Protein AF-A0A1V4YD09-F1 (afdb_monomer)

Sequence (61 aa):
MLDLYAYLTLSSVLCLLAAAFFKYNQYKKNPMKYENGRSAAIILLLLGVLMFIKVLLDLFS

Mean predicted aligned error: 5.58 Å

Solvent-accessible surface area (backbone atoms only — not comparable to full-atom values): 3216 Å² total; per-residue (Å²): 126,87,48,71,64,59,54,53,51,51,53,50,28,53,51,29,42,50,49,13,50,53,31,36,51,47,16,73,75,38,46,88,85,26,66,64,21,52,60,52,14,50,53,30,39,52,52,21,52,53,53,47,52,50,52,52,49,70,76,78,106

Structure (mmCIF, N/CA/C/O backbone):
data_AF-A0A1V4YD09-F1
#
_entry.id   AF-A0A1V4YD09-F1
#
loop_
_atom_site.group_PDB
_atom_site.id
_atom_site.type_symbol
_atom_site.label_atom_id
_atom_site.label_alt_id
_atom_site.label_comp_id
_atom_site.label_asym_id
_atom_site.label_entity_id
_atom_site.label_seq_id
_atom_site.pdbx_PDB_ins_code
_atom_site.Cartn_x
_atom_site.Cartn_y
_atom_site.Cartn_z
_atom_site.occupancy
_atom_site.B_iso_or_equiv
_atom_site.auth_seq_id
_atom_site.auth_comp_id
_atom_site.auth_asym_id
_atom_site.auth_atom_id
_atom_site.pdbx_PDB_model_num
ATOM 1 N N . MET A 1 1 ? 10.675 8.827 -23.623 1.00 51.53 1 MET A N 1
ATOM 2 C CA . MET A 1 1 ? 9.241 9.088 -23.378 1.00 51.53 1 MET A CA 1
ATOM 3 C C . MET A 1 1 ? 8.873 8.301 -22.141 1.00 51.53 1 MET A C 1
ATOM 5 O O . MET A 1 1 ? 9.278 7.153 -22.069 1.00 51.53 1 MET A O 1
ATOM 9 N N . LEU A 1 2 ? 8.216 8.901 -21.149 1.00 57.34 2 LEU A N 1
ATOM 10 C CA . LEU A 1 2 ? 7.727 8.127 -20.007 1.00 57.34 2 LEU A CA 1
ATOM 11 C C . LEU A 1 2 ? 6.597 7.247 -20.549 1.00 57.34 2 LEU A C 1
ATOM 13 O O . LEU A 1 2 ? 5.569 7.779 -20.968 1.00 57.34 2 LEU A O 1
ATOM 17 N N . ASP A 1 3 ? 6.848 5.945 -20.676 1.00 75.50 3 ASP A N 1
ATOM 18 C CA . ASP A 1 3 ? 5.927 5.029 -21.343 1.00 75.50 3 ASP A CA 1
ATOM 19 C C . ASP A 1 3 ? 4.548 5.077 -20.684 1.00 75.50 3 ASP A C 1
ATOM 21 O O . ASP A 1 3 ? 4.426 5.115 -19.456 1.00 75.50 3 ASP A O 1
ATOM 25 N N . LEU A 1 4 ? 3.494 5.040 -21.504 1.00 80.00 4 LEU A N 1
ATOM 26 C CA . LEU A 1 4 ? 2.102 4.968 -21.041 1.00 80.00 4 LEU A CA 1
ATOM 27 C C . LEU A 1 4 ? 1.922 3.848 -20.000 1.00 80.00 4 LEU A C 1
ATOM 29 O O . LEU A 1 4 ? 1.170 3.997 -19.038 1.00 80.00 4 LEU A O 1
ATOM 33 N N . TYR A 1 5 ? 2.683 2.763 -20.160 1.00 77.44 5 TYR A N 1
ATOM 34 C CA . TYR A 1 5 ? 2.787 1.659 -19.214 1.00 77.44 5 TYR A CA 1
ATOM 35 C C . TYR A 1 5 ? 3.312 2.088 -17.832 1.00 77.44 5 TYR A C 1
ATOM 37 O O . TYR A 1 5 ? 2.689 1.776 -16.818 1.00 77.44 5 TYR A O 1
ATOM 45 N N . ALA A 1 6 ? 4.403 2.856 -17.761 1.00 73.69 6 ALA A N 1
ATOM 46 C CA . ALA A 1 6 ? 4.952 3.349 -16.497 1.00 73.69 6 ALA A CA 1
ATOM 47 C C . ALA A 1 6 ? 3.968 4.291 -15.781 1.00 73.69 6 ALA A C 1
ATOM 49 O O . ALA A 1 6 ? 3.791 4.201 -14.565 1.00 73.69 6 ALA A O 1
ATOM 50 N N . TYR A 1 7 ? 3.262 5.141 -16.536 1.00 81.94 7 TYR A N 1
ATOM 51 C CA . TYR A 1 7 ? 2.242 6.035 -15.983 1.00 81.94 7 TYR A CA 1
ATOM 52 C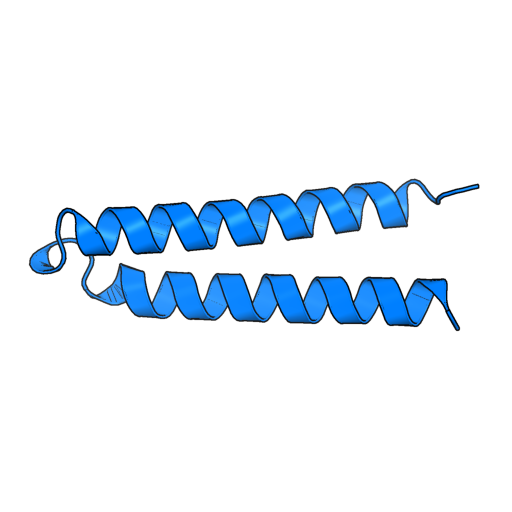 C . TYR A 1 7 ? 1.037 5.265 -15.422 1.00 81.94 7 TYR A C 1
ATOM 54 O O . TYR A 1 7 ? 0.614 5.505 -14.288 1.00 81.94 7 TYR A O 1
ATOM 62 N N . LEU A 1 8 ? 0.514 4.294 -16.181 1.00 82.38 8 LEU A N 1
ATOM 63 C CA . LEU A 1 8 ? -0.589 3.442 -15.736 1.00 82.38 8 LEU A CA 1
ATOM 64 C C . LEU A 1 8 ? -0.197 2.667 -14.471 1.00 82.38 8 LEU A C 1
ATOM 66 O O . LEU A 1 8 ? -0.960 2.613 -13.503 1.00 82.38 8 LEU A O 1
ATOM 70 N N . THR A 1 9 ? 1.024 2.139 -14.434 1.00 81.94 9 THR A N 1
ATOM 71 C CA . THR A 1 9 ? 1.498 1.349 -13.298 1.00 81.94 9 THR A CA 1
ATOM 72 C C . THR A 1 9 ? 1.689 2.221 -12.055 1.00 81.94 9 THR A C 1
ATOM 74 O O . THR A 1 9 ? 1.207 1.853 -10.985 1.00 81.94 9 THR A O 1
ATOM 77 N N . LEU A 1 10 ? 2.249 3.430 -12.179 1.00 83.31 10 LEU A N 1
ATOM 78 C CA . LEU A 1 10 ? 2.320 4.394 -11.069 1.00 83.31 10 LEU A CA 1
ATOM 79 C C . LEU A 1 10 ? 0.931 4.798 -10.553 1.00 83.31 10 LEU A C 1
ATOM 81 O O . LEU A 1 10 ? 0.717 4.855 -9.340 1.00 83.31 10 LEU A O 1
ATOM 85 N N . SER A 1 11 ? -0.034 5.019 -11.451 1.00 85.88 11 SER A N 1
ATOM 86 C CA . SER A 1 11 ? -1.416 5.323 -11.061 1.00 85.88 11 SER A CA 1
ATOM 87 C C . SER A 1 11 ? -2.052 4.173 -10.267 1.00 85.88 11 SER A C 1
ATOM 89 O O . SER A 1 11 ? -2.716 4.401 -9.254 1.00 85.88 11 SER A O 1
ATOM 91 N N . SER A 1 12 ? -1.765 2.923 -10.651 1.00 85.00 12 SER A N 1
ATOM 92 C CA . SER A 1 12 ? -2.248 1.733 -9.947 1.00 85.00 12 SER A CA 1
ATOM 93 C C . SER A 1 12 ? -1.619 1.580 -8.555 1.00 85.00 12 SER A C 1
ATOM 95 O O . SER A 1 12 ? -2.324 1.272 -7.594 1.00 85.00 12 SER A O 1
ATOM 97 N N . VAL A 1 13 ? -0.322 1.887 -8.414 1.00 87.75 13 VAL A N 1
ATOM 98 C CA . VAL A 1 13 ? 0.398 1.893 -7.129 1.00 87.75 13 VAL A CA 1
ATOM 99 C C . VAL A 1 13 ? -0.215 2.913 -6.173 1.00 87.75 13 VAL A C 1
ATOM 101 O O . VAL A 1 13 ? -0.504 2.585 -5.022 1.00 87.75 13 VAL A O 1
ATOM 104 N N . LEU A 1 14 ? -0.471 4.134 -6.653 1.00 87.31 14 LEU A N 1
ATOM 105 C CA . LEU A 1 14 ? -1.130 5.181 -5.869 1.00 87.31 14 LEU A CA 1
ATOM 106 C C . LEU A 1 14 ? -2.532 4.753 -5.424 1.00 87.31 14 LEU A C 1
ATOM 108 O O . LEU A 1 14 ? -2.909 4.964 -4.270 1.00 87.31 14 LEU A O 1
ATOM 112 N N . CYS A 1 15 ? -3.286 4.100 -6.310 1.00 88.62 15 CYS A N 1
ATOM 113 C CA . CYS A 1 15 ? -4.620 3.602 -5.998 1.00 88.62 15 CYS A CA 1
ATOM 114 C C . CYS A 1 15 ? -4.591 2.491 -4.930 1.00 88.62 15 CYS A C 1
ATOM 116 O O . CYS A 1 15 ? -5.425 2.487 -4.023 1.00 88.62 15 CYS A O 1
ATOM 118 N N . LEU A 1 16 ? -3.606 1.586 -4.983 1.00 87.31 16 LEU A N 1
ATOM 119 C CA . LEU A 1 16 ? -3.394 0.546 -3.968 1.00 87.31 16 LEU A CA 1
ATOM 120 C C . LEU A 1 16 ? -3.007 1.140 -2.607 1.00 87.31 16 LEU A C 1
ATOM 122 O O . LEU A 1 16 ? -3.552 0.726 -1.582 1.00 87.31 16 LEU A O 1
ATOM 126 N N . LEU A 1 17 ? -2.132 2.152 -2.590 1.00 85.19 17 LEU A N 1
ATOM 127 C CA . LEU A 1 17 ? -1.767 2.874 -1.367 1.00 85.19 17 LEU A CA 1
ATOM 128 C C . LEU A 1 17 ? -2.974 3.596 -0.752 1.00 85.19 17 LEU A C 1
ATOM 130 O O . LEU A 1 17 ? -3.202 3.518 0.457 1.00 85.19 17 LEU A O 1
ATOM 134 N N . ALA A 1 18 ? -3.782 4.258 -1.584 1.00 87.31 18 ALA A N 1
ATOM 135 C CA . ALA A 1 18 ? -5.004 4.920 -1.141 1.00 87.31 18 ALA A CA 1
ATOM 136 C C . ALA A 1 18 ? -6.008 3.909 -0.567 1.00 87.31 18 ALA A C 1
ATOM 138 O O . ALA A 1 18 ? -6.576 4.137 0.503 1.00 87.31 18 ALA A O 1
ATOM 139 N N . ALA A 1 19 ? -6.186 2.759 -1.223 1.00 87.56 19 ALA A N 1
ATOM 140 C CA . ALA A 1 19 ? -7.054 1.688 -0.743 1.00 87.56 19 ALA A CA 1
ATOM 141 C C . ALA A 1 19 ? -6.579 1.116 0.604 1.00 87.56 19 ALA A C 1
ATOM 143 O O . ALA A 1 19 ? -7.396 0.923 1.510 1.00 87.56 19 ALA A O 1
ATOM 144 N N . ALA A 1 20 ? -5.268 0.909 0.771 1.00 87.81 20 ALA A N 1
ATOM 145 C CA . ALA A 1 20 ? -4.675 0.494 2.040 1.00 87.81 20 ALA A CA 1
ATOM 146 C C .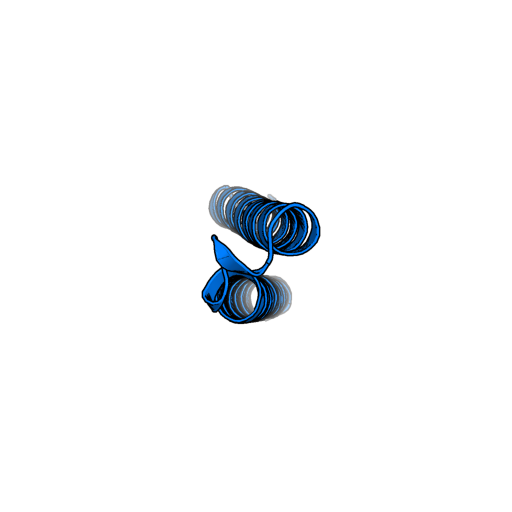 ALA A 1 20 ? -4.981 1.505 3.155 1.00 87.81 20 ALA A C 1
ATOM 148 O O . ALA A 1 20 ? -5.448 1.128 4.233 1.00 87.81 20 ALA A O 1
ATOM 149 N N . PHE A 1 21 ? -4.800 2.798 2.873 1.00 88.00 21 PHE A N 1
ATOM 150 C CA . PHE A 1 21 ? -5.085 3.866 3.827 1.00 88.00 21 PHE A CA 1
ATOM 151 C C . PHE A 1 21 ? -6.569 3.920 4.207 1.00 88.00 21 PHE A C 1
ATOM 153 O O . PHE A 1 21 ? -6.903 3.992 5.390 1.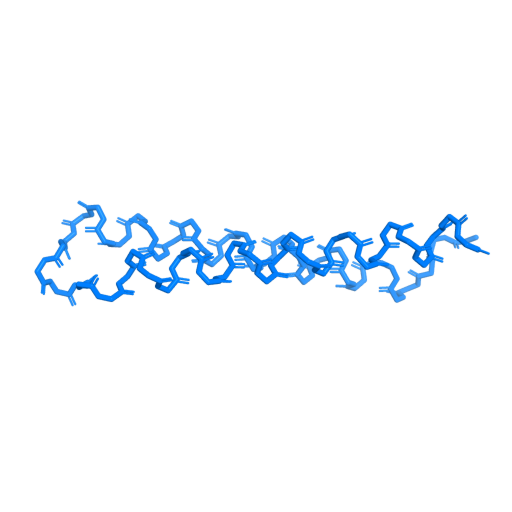00 88.00 21 PHE A O 1
ATOM 160 N N . PHE A 1 22 ? -7.477 3.815 3.234 1.00 88.44 22 PHE A N 1
ATOM 161 C CA . PHE A 1 22 ? -8.918 3.779 3.491 1.00 88.44 22 PHE A CA 1
ATOM 162 C C . PHE A 1 22 ? -9.323 2.584 4.358 1.00 88.44 22 PHE A C 1
ATOM 164 O O . PHE A 1 22 ? -10.084 2.760 5.311 1.00 88.44 22 PHE A O 1
ATOM 171 N N . LYS A 1 23 ? -8.799 1.386 4.074 1.00 87.25 23 LYS A N 1
ATOM 172 C CA . LYS A 1 23 ? -9.063 0.176 4.871 1.00 87.25 23 LYS A CA 1
ATOM 173 C C . LYS A 1 23 ? -8.534 0.305 6.296 1.00 87.25 23 LYS A C 1
ATOM 175 O O . LYS A 1 23 ? -9.254 -0.015 7.242 1.00 87.25 23 LYS A O 1
ATOM 180 N N . TYR A 1 24 ? -7.332 0.851 6.460 1.00 86.31 24 TYR A N 1
ATOM 181 C CA . TYR A 1 24 ? -6.769 1.127 7.779 1.00 86.31 24 TYR A CA 1
ATOM 182 C C . TYR A 1 24 ? -7.604 2.155 8.551 1.00 86.31 24 TYR A C 1
ATOM 184 O O . TYR A 1 24 ? -7.879 1.982 9.737 1.00 86.31 24 TYR A O 1
ATOM 192 N N . ASN A 1 25 ? -8.072 3.205 7.876 1.00 87.25 25 ASN A N 1
ATOM 193 C CA . ASN A 1 25 ? -8.884 4.242 8.501 1.00 87.25 25 ASN A CA 1
ATOM 194 C C . ASN A 1 25 ? -10.283 3.722 8.886 1.00 87.25 25 ASN A C 1
ATOM 196 O O . ASN A 1 25 ? -10.810 4.081 9.937 1.00 87.25 25 ASN A O 1
ATOM 200 N N . GLN A 1 26 ? -10.874 2.832 8.079 1.00 87.00 26 GLN A N 1
ATOM 201 C CA . GLN A 1 26 ? -12.114 2.125 8.425 1.00 87.00 26 GLN A CA 1
ATOM 202 C C . GLN A 1 26 ? -11.930 1.228 9.653 1.00 87.00 26 GLN A C 1
ATOM 204 O O . GLN A 1 26 ? -12.756 1.287 10.562 1.00 87.00 26 GLN A O 1
ATOM 209 N N . TYR A 1 27 ? -10.828 0.474 9.719 1.00 88.00 27 TYR A N 1
ATOM 210 C CA . TYR A 1 27 ? -10.466 -0.299 10.909 1.00 88.00 27 TYR A CA 1
ATOM 211 C C . TYR A 1 27 ? -10.315 0.597 12.141 1.00 88.00 27 TYR A C 1
ATOM 213 O O . TYR A 1 27 ? -10.909 0.316 13.175 1.00 88.00 27 TYR A O 1
ATOM 221 N N . LYS A 1 28 ? -9.596 1.721 12.026 1.00 86.50 28 LYS A N 1
ATOM 222 C CA . LYS A 1 28 ? -9.407 2.665 13.137 1.00 86.50 28 LYS A CA 1
ATOM 223 C C . LYS A 1 28 ? -10.733 3.242 13.641 1.00 86.50 28 LYS A C 1
ATOM 225 O O . LYS A 1 28 ? -10.900 3.409 14.844 1.00 86.50 28 LYS A O 1
ATOM 230 N N . LYS A 1 29 ? -11.666 3.555 12.735 1.00 88.62 29 LYS A N 1
ATOM 231 C CA . LYS A 1 29 ? -12.994 4.073 13.094 1.00 88.62 29 LYS A CA 1
ATOM 232 C C . LYS A 1 29 ? -13.885 3.015 13.734 1.00 88.62 29 LYS A C 1
ATOM 234 O O . LYS A 1 29 ? -14.697 3.367 14.580 1.00 88.62 29 LYS A O 1
ATOM 239 N N . ASN A 1 30 ? -13.796 1.758 13.296 1.00 87.00 30 ASN A N 1
ATOM 240 C CA . ASN A 1 30 ? -14.660 0.708 13.819 1.00 87.00 30 ASN A CA 1
ATOM 241 C C . ASN A 1 30 ? -13.996 -0.684 13.758 1.00 87.00 30 ASN A C 1
ATOM 243 O O . ASN A 1 30 ? -14.264 -1.462 12.835 1.00 87.00 30 ASN A O 1
ATOM 247 N N . PRO A 1 31 ? -13.129 -1.016 14.731 1.00 80.44 31 PRO A N 1
ATOM 248 C CA . PRO A 1 31 ? -12.291 -2.210 14.660 1.00 80.44 31 PRO A CA 1
ATOM 249 C C . PRO A 1 31 ? -13.093 -3.512 14.762 1.00 80.44 31 PRO A C 1
ATOM 251 O O . PRO A 1 31 ? -12.747 -4.465 14.077 1.00 80.44 31 PRO A O 1
ATOM 254 N N . MET A 1 32 ? -14.206 -3.540 15.511 1.00 81.50 32 MET A N 1
ATOM 255 C CA . MET A 1 32 ? -15.069 -4.731 15.616 1.00 81.50 32 MET A CA 1
ATOM 256 C C . MET A 1 32 ? -15.786 -5.068 14.302 1.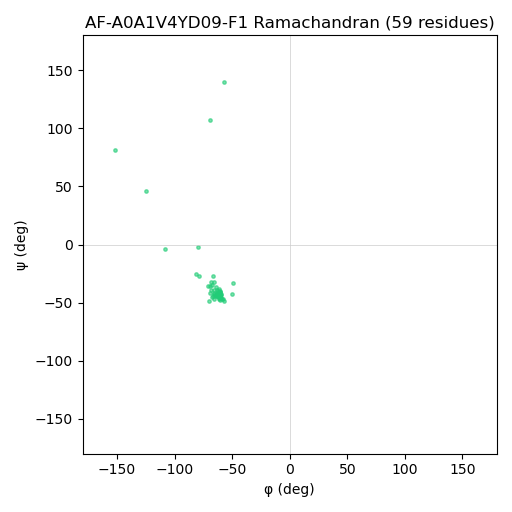00 81.50 32 MET A C 1
ATOM 258 O O . MET A 1 32 ? -15.991 -6.231 13.984 1.00 81.50 32 MET A O 1
ATOM 262 N N . LYS A 1 33 ? -16.174 -4.055 13.514 1.00 80.94 33 LYS A N 1
ATOM 263 C CA . LYS A 1 33 ? -16.839 -4.269 12.216 1.00 80.94 33 LYS A CA 1
ATOM 264 C C . LYS A 1 33 ? -15.846 -4.638 11.114 1.00 80.94 33 LYS A C 1
ATOM 266 O O . LYS A 1 33 ? -16.212 -5.281 10.134 1.00 80.94 33 LYS A O 1
ATOM 271 N N . TYR A 1 34 ? -14.601 -4.194 11.251 1.00 80.50 34 TYR A N 1
ATOM 272 C CA . TYR A 1 34 ? -13.568 -4.342 10.237 1.00 80.50 34 TYR A CA 1
ATOM 273 C C . TYR A 1 34 ? -12.332 -5.044 10.797 1.00 80.50 34 TYR A C 1
ATOM 275 O O . TYR A 1 34 ? -11.232 -4.592 10.510 1.00 80.50 34 TYR A O 1
ATOM 283 N N . GLU A 1 35 ? -12.472 -6.141 11.547 1.00 75.81 35 GLU A N 1
ATOM 284 C CA . GLU A 1 35 ? -11.331 -6.880 12.130 1.00 75.81 35 GLU A CA 1
ATOM 285 C C . GLU A 1 35 ? -10.239 -7.190 11.092 1.00 75.81 35 GLU A C 1
ATOM 287 O O . GLU A 1 35 ? -9.054 -6.932 11.309 1.00 75.81 35 GLU A O 1
ATOM 292 N N . ASN A 1 36 ? -10.653 -7.610 9.893 1.00 82.12 36 ASN A N 1
ATOM 293 C CA . ASN A 1 36 ? -9.750 -7.899 8.774 1.00 82.12 36 ASN A CA 1
ATOM 294 C C . ASN A 1 36 ? -9.275 -6.645 8.014 1.00 82.12 36 ASN A C 1
ATOM 296 O O . ASN A 1 36 ? -8.500 -6.734 7.065 1.00 82.12 36 ASN A O 1
ATOM 300 N N . GLY A 1 37 ? -9.734 -5.454 8.392 1.00 79.00 37 GLY A N 1
ATOM 301 C CA . GLY A 1 37 ? -9.362 -4.187 7.765 1.00 79.00 37 GLY A CA 1
ATOM 302 C C . GLY A 1 37 ? -7.886 -3.850 7.965 1.00 79.00 37 GLY A C 1
ATOM 303 O O . GLY A 1 37 ? -7.261 -3.293 7.062 1.00 79.00 37 GLY A O 1
ATOM 304 N N . ARG A 1 38 ? -7.301 -4.250 9.103 1.00 80.56 38 ARG A N 1
ATOM 305 C CA . ARG A 1 38 ? -5.868 -4.077 9.375 1.00 80.56 38 ARG A CA 1
ATOM 306 C C . ARG A 1 38 ? -5.007 -4.992 8.503 1.00 80.56 38 ARG A C 1
ATOM 308 O O . ARG A 1 38 ? -4.063 -4.512 7.883 1.00 80.56 38 ARG A O 1
ATOM 315 N N . SER A 1 39 ? -5.332 -6.282 8.425 1.00 84.94 39 SER A N 1
ATOM 316 C CA . SER A 1 39 ? -4.604 -7.244 7.585 1.00 84.94 39 SER A CA 1
ATOM 317 C C . SER 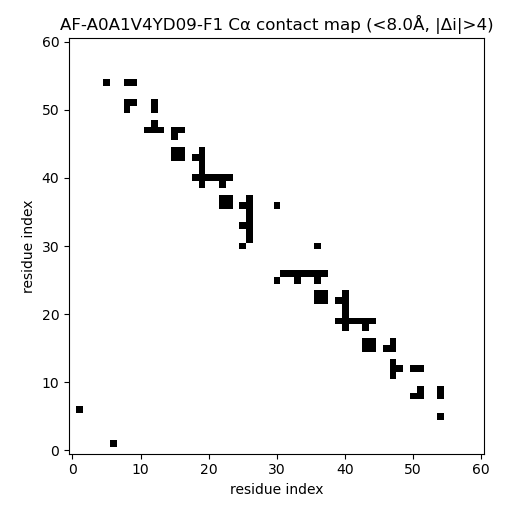A 1 39 ? -4.757 -6.920 6.096 1.00 84.94 39 SER A C 1
ATOM 319 O O . SER A 1 39 ? -3.761 -6.891 5.378 1.00 84.94 39 SER A O 1
ATOM 321 N N . ALA A 1 40 ? -5.961 -6.558 5.645 1.00 84.31 40 ALA A N 1
ATOM 322 C CA . ALA A 1 40 ? -6.201 -6.120 4.270 1.00 84.31 40 ALA A CA 1
ATOM 323 C C . ALA A 1 40 ? -5.412 -4.853 3.905 1.00 84.31 40 ALA A C 1
ATOM 325 O O . ALA A 1 40 ? -4.853 -4.774 2.813 1.00 84.31 40 ALA A O 1
ATOM 326 N N . ALA A 1 41 ? -5.322 -3.875 4.814 1.00 84.25 41 ALA A N 1
ATOM 327 C CA . ALA A 1 41 ? -4.511 -2.681 4.593 1.00 84.25 41 ALA A CA 1
ATOM 328 C C . ALA A 1 41 ? -3.023 -3.022 4.430 1.00 84.25 41 ALA A C 1
ATOM 330 O O . ALA A 1 41 ? -2.379 -2.507 3.522 1.00 84.25 41 ALA A O 1
ATOM 331 N N . ILE A 1 42 ? -2.491 -3.922 5.263 1.00 86.75 42 ILE A N 1
ATOM 332 C CA . ILE A 1 42 ? -1.087 -4.355 5.193 1.00 86.75 42 ILE A CA 1
ATOM 333 C C . ILE A 1 42 ? -0.800 -5.083 3.874 1.00 86.75 42 ILE A C 1
ATOM 335 O O . ILE A 1 42 ? 0.200 -4.790 3.224 1.00 86.75 42 ILE A O 1
ATOM 339 N N . ILE A 1 43 ? -1.689 -5.985 3.445 1.00 89.56 43 ILE A N 1
ATOM 340 C CA . ILE A 1 43 ? -1.544 -6.723 2.181 1.00 89.56 43 ILE A CA 1
ATOM 341 C C . ILE A 1 43 ? -1.539 -5.764 0.984 1.00 89.56 43 ILE A C 1
ATOM 343 O O . ILE A 1 43 ? -0.673 -5.870 0.120 1.00 89.56 43 ILE A O 1
ATOM 347 N N . LEU A 1 44 ? -2.466 -4.801 0.948 1.00 88.19 44 LEU A N 1
ATOM 348 C CA . LEU A 1 44 ? -2.539 -3.801 -0.124 1.00 88.19 44 LEU A CA 1
ATOM 349 C C . LEU A 1 44 ? -1.302 -2.896 -0.159 1.00 88.19 44 LEU A C 1
ATOM 351 O O . LEU A 1 44 ? -0.826 -2.550 -1.239 1.00 88.19 44 LEU A O 1
ATOM 355 N N . LEU A 1 45 ? -0.757 -2.548 1.008 1.00 87.06 45 LEU A N 1
ATOM 356 C CA . LEU A 1 45 ? 0.457 -1.742 1.117 1.00 87.06 45 LEU A CA 1
ATOM 357 C C . LEU A 1 45 ? 1.675 -2.521 0.596 1.00 87.06 45 LEU A C 1
ATOM 359 O O . LEU A 1 45 ? 2.426 -1.994 -0.221 1.00 87.06 45 LEU A O 1
ATOM 363 N N . LEU A 1 46 ? 1.825 -3.793 0.982 1.00 88.44 46 LEU A N 1
ATOM 364 C CA . LEU A 1 46 ? 2.882 -4.676 0.469 1.00 88.44 46 LEU A CA 1
ATOM 365 C C . LEU A 1 46 ? 2.795 -4.862 -1.053 1.00 88.44 46 LEU A C 1
ATOM 367 O O . LEU A 1 46 ? 3.811 -4.770 -1.738 1.00 88.44 46 LEU A O 1
ATOM 371 N N . LEU A 1 47 ? 1.588 -5.065 -1.590 1.00 87.62 47 LEU A N 1
ATOM 372 C CA . LEU A 1 47 ? 1.341 -5.155 -3.034 1.00 87.62 47 LEU A CA 1
ATOM 373 C C . LEU A 1 47 ? 1.727 -3.867 -3.768 1.00 87.62 47 LEU A C 1
ATOM 375 O O . LEU A 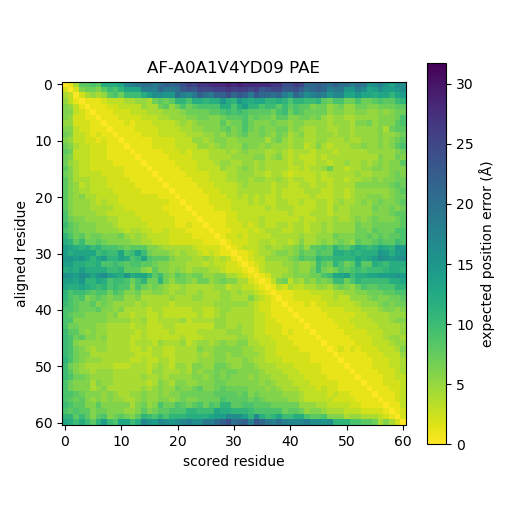1 47 ? 2.406 -3.928 -4.791 1.00 87.62 47 LEU A O 1
ATOM 379 N N . GLY A 1 48 ? 1.338 -2.706 -3.233 1.00 86.25 48 GLY A N 1
ATOM 380 C CA . GLY A 1 48 ? 1.705 -1.406 -3.793 1.00 86.25 48 GLY A CA 1
ATOM 381 C C . GLY A 1 48 ? 3.221 -1.190 -3.825 1.00 86.25 48 GLY A C 1
ATOM 382 O O . GLY A 1 48 ? 3.759 -0.760 -4.843 1.00 86.25 48 GLY A O 1
ATOM 383 N N . VAL A 1 49 ? 3.924 -1.553 -2.747 1.00 87.38 49 VAL A N 1
ATOM 384 C CA . VAL A 1 49 ? 5.390 -1.441 -2.658 1.00 87.38 49 VAL A CA 1
ATOM 385 C C . VAL A 1 49 ? 6.088 -2.390 -3.635 1.00 87.38 49 VAL A C 1
ATOM 387 O O . VAL A 1 49 ? 7.002 -1.969 -4.338 1.00 87.38 49 VAL A O 1
ATOM 390 N N . LEU A 1 50 ? 5.643 -3.646 -3.740 1.00 88.06 50 LEU A N 1
ATOM 391 C CA . LEU A 1 50 ? 6.201 -4.613 -4.692 1.00 88.06 50 LEU A CA 1
ATOM 392 C C . LEU A 1 50 ? 6.041 -4.150 -6.143 1.00 88.06 50 LEU A C 1
ATOM 394 O O . LEU A 1 50 ? 6.994 -4.210 -6.918 1.00 88.06 50 LEU A O 1
ATOM 39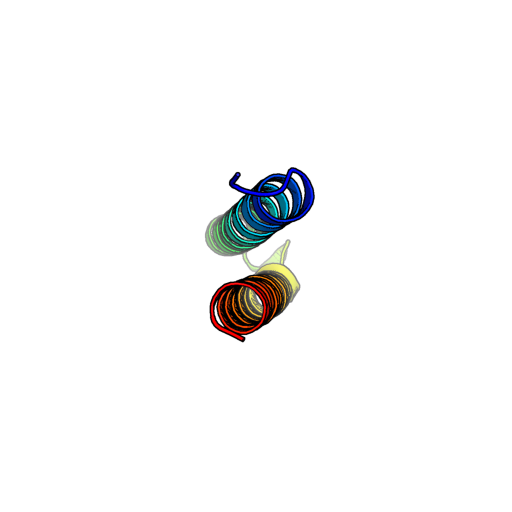8 N N . MET A 1 51 ? 4.855 -3.651 -6.497 1.00 84.38 51 MET A N 1
ATOM 399 C CA . MET A 1 51 ? 4.575 -3.096 -7.825 1.00 84.38 51 MET A CA 1
ATOM 400 C C . MET A 1 51 ? 5.454 -1.873 -8.115 1.00 84.38 51 MET A C 1
ATOM 402 O O . MET A 1 51 ? 5.989 -1.750 -9.212 1.00 84.38 51 MET A O 1
ATOM 406 N N . PHE A 1 52 ? 5.669 -1.004 -7.125 1.00 84.19 52 PHE A N 1
ATOM 407 C CA . PHE A 1 52 ? 6.547 0.157 -7.267 1.00 84.19 52 PHE A CA 1
ATOM 408 C C . PHE A 1 52 ? 8.015 -0.231 -7.491 1.00 84.19 52 PHE A C 1
ATOM 410 O O . PHE A 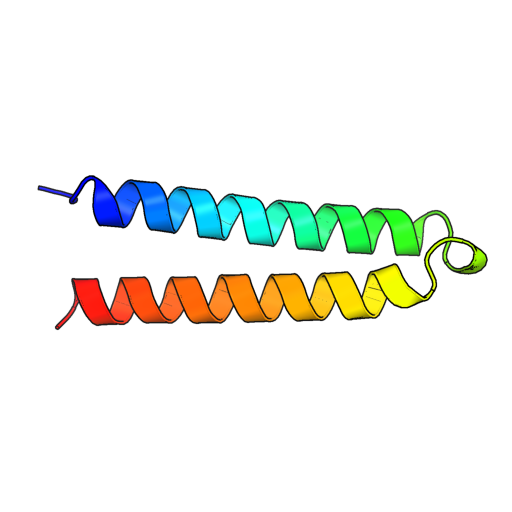1 52 ? 8.666 0.316 -8.377 1.00 84.19 52 PHE A O 1
ATOM 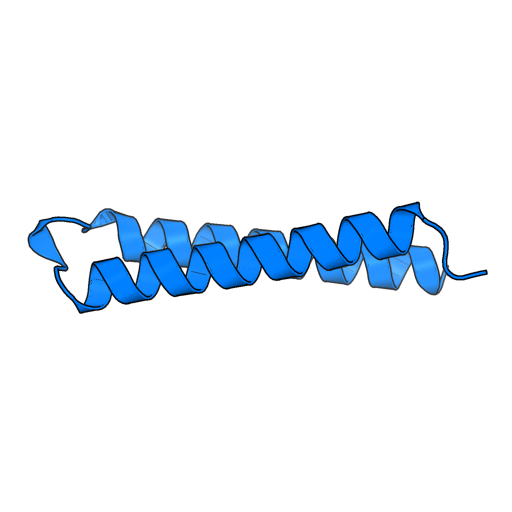417 N N . ILE A 1 53 ? 8.522 -1.211 -6.734 1.00 86.50 53 ILE A N 1
ATOM 418 C CA . ILE A 1 53 ? 9.883 -1.740 -6.905 1.00 86.50 53 ILE A CA 1
ATOM 419 C C . ILE A 1 53 ? 10.047 -2.354 -8.296 1.00 86.50 53 ILE A C 1
ATOM 421 O O . ILE A 1 53 ? 11.055 -2.108 -8.948 1.00 86.50 53 ILE A O 1
ATOM 425 N N . LYS A 1 54 ? 9.051 -3.109 -8.771 1.00 84.31 54 LYS A N 1
ATOM 426 C CA . LYS A 1 54 ? 9.027 -3.669 -10.130 1.00 84.31 54 LYS A CA 1
ATOM 427 C C . LYS A 1 54 ? 9.144 -2.587 -11.202 1.00 84.31 54 LYS A C 1
ATOM 429 O O . LYS A 1 54 ? 9.992 -2.707 -12.074 1.00 84.31 54 LYS A O 1
ATOM 434 N N . VAL A 1 55 ? 8.348 -1.521 -11.101 1.00 81.19 55 VAL A N 1
ATOM 435 C CA . VAL A 1 55 ? 8.409 -0.391 -12.045 1.00 81.19 55 VAL A CA 1
ATOM 436 C C . VAL A 1 55 ? 9.772 0.286 -12.013 1.00 81.19 55 VAL A C 1
ATOM 438 O O . VAL A 1 55 ? 10.308 0.605 -13.064 1.00 81.19 55 VAL A O 1
ATOM 441 N N . LEU A 1 56 ? 10.341 0.500 -10.825 1.00 82.75 56 LEU A N 1
ATOM 442 C CA . LEU A 1 56 ? 11.693 1.041 -10.694 1.00 82.75 56 LEU A CA 1
ATOM 443 C C . LEU A 1 56 ? 12.724 0.132 -11.368 1.00 82.75 56 LEU A C 1
ATOM 445 O O . LEU A 1 56 ? 13.562 0.624 -12.112 1.00 82.75 56 LEU A O 1
ATOM 449 N N . LEU A 1 57 ? 12.650 -1.180 -11.145 1.00 84.50 57 LEU A N 1
ATOM 450 C CA . LEU A 1 57 ? 13.565 -2.135 -11.763 1.00 84.50 57 LEU A CA 1
ATOM 451 C C . LEU A 1 57 ? 13.463 -2.101 -13.295 1.00 84.50 57 LEU A C 1
ATOM 453 O O . LEU A 1 57 ? 14.488 -2.031 -13.960 1.00 84.50 57 LEU A O 1
ATOM 457 N N . ASP A 1 58 ? 12.243 -2.083 -13.836 1.00 80.00 58 ASP A N 1
ATOM 458 C CA . ASP A 1 58 ? 11.990 -2.018 -15.282 1.00 80.00 58 ASP A CA 1
ATOM 459 C C . ASP A 1 58 ? 12.431 -0.674 -15.898 1.00 80.00 58 ASP A C 1
ATOM 461 O O . ASP A 1 58 ? 12.756 -0.619 -17.078 1.00 80.00 58 ASP A O 1
ATOM 465 N N . LEU A 1 59 ? 12.443 0.419 -15.124 1.00 75.81 59 LEU A N 1
ATOM 466 C CA . LEU A 1 59 ? 12.854 1.747 -15.602 1.00 75.81 59 LEU A CA 1
ATOM 467 C C . LEU A 1 59 ? 14.381 1.938 -15.623 1.00 75.81 59 LEU A C 1
ATOM 469 O O . LEU A 1 59 ? 14.879 2.802 -16.343 1.00 75.81 59 LEU A O 1
ATOM 473 N N . PHE A 1 60 ? 15.103 1.197 -14.777 1.00 76.44 60 PHE A N 1
ATOM 474 C CA . PHE A 1 60 ? 16.556 1.301 -14.595 1.00 76.44 60 PHE A CA 1
ATOM 475 C C . PHE A 1 60 ? 17.339 0.103 -15.164 1.00 76.44 60 PHE A C 1
ATOM 477 O O . PHE A 1 60 ? 18.571 0.123 -15.110 1.00 76.44 60 PHE A O 1
ATOM 484 N N . SER A 1 61 ? 16.650 -0.921 -15.678 1.00 66.88 61 SER A N 1
ATOM 485 C CA . SER A 1 61 ? 17.235 -2.050 -16.418 1.00 66.88 61 SER A CA 1
ATOM 486 C C . SER A 1 61 ? 17.321 -1.775 -17.914 1.00 66.88 61 SER A C 1
ATOM 488 O O . SER A 1 61 ? 18.149 -2.476 -18.540 1.00 66.88 61 SER A O 1
#

Foldseek 3Di:
DCDPVLVVLLVVLVVLLVQLVVLVVVCVVPVVVNVCSPVSSVVSNVVSVVSVVVSVVVVVD

pLDDT: mean 82.95, std 6.9, range [51.53, 89.56]

Secondary structure (DSSP, 8-state):
---HHHHHHHHHHHHHHHHHHHHHHHHHH-TTTTTTHHHHHHHHHHHHHHHHHHHHHHHH-

Radius of gyration: 14.15 Å; Cα contacts (8 Å, |Δi|>4): 48; chains: 1; bounding box: 34×17×39 Å